Protein AF-A0A920QNJ9-F1 (afdb_monomer)

Nearest PDB structures (foldseek):
  3bpk-assembly1_A  TM=8.811E-01  e=9.194E-04  Bacillus cereus ATCC 14579
  3bpk-assembly1_B  TM=8.633E-01  e=9.194E-04  Bacillus cereus ATCC 14579
  1eje-assembly1_A-2  TM=6.863E-01  e=1.183E-02  Methanothermobacter thermautotrophicus
  8wki-assembly1_t  TM=3.484E-01  e=5.643E+00  Salmonella enterica subsp. enterica serovar Typhimurium str. LT2

pLDDT: mean 94.66, std 4.0, range [75.69, 98.56]

Radius of gyration: 17.33 Å; Cα contacts (8 Å, |Δi|>4): 102; chains: 1; bounding box: 42×45×34 Å

Solvent-accessible surface area (backbone atoms only — not comparable to full-atom values): 5818 Å² total; per-residue (Å²): 134,71,92,73,87,76,66,87,85,57,57,62,47,75,36,63,46,87,70,47,78,43,84,45,90,57,95,48,96,89,55,82,37,70,52,75,44,62,45,75,80,45,75,53,69,44,70,88,30,49,50,93,96,33,77,34,63,82,67,60,57,58,72,42,84,53,96,70,93,49,70,46,77,72,86,80,86,86,90,78,80,82,82,130

Secondary structure (DSSP, 8-state):
--SS---TT-SEEEEEEEEEEEEEP-SSTT--EEEEEEEEEEEEE-GGGEETTEE-HHHH--EEE-SSS-EEE-------PPP-

Mean predicted aligned error: 4.35 Å

Sequence (84 aa):
MVSIPRVKLSPAHFECTLFKIIDLPSDSRGNPNHLIIGNIIGINISDKIIKNDRIDIGELKPISRMGYDEYALINTIFSMKRPK

Structure (mmCIF, N/CA/C/O backbone):
data_AF-A0A920QNJ9-F1
#
_entry.id   AF-A0A920QNJ9-F1
#
loop_
_atom_site.group_PDB
_atom_site.id
_atom_site.type_symbol
_atom_site.label_atom_id
_atom_site.label_alt_id
_atom_site.label_comp_id
_atom_site.label_asym_id
_atom_site.label_entity_id
_atom_site.label_seq_id
_atom_site.pdbx_PDB_ins_code
_atom_site.Cartn_x
_atom_site.Cartn_y
_atom_site.Cartn_z
_atom_site.occupancy
_atom_site.B_iso_or_equiv
_atom_site.auth_seq_id
_atom_site.auth_comp_id
_atom_site.auth_asym_id
_atom_site.auth_atom_id
_atom_site.pdbx_PDB_model_num
ATOM 1 N N . MET A 1 1 ? -12.913 -10.518 -8.819 1.00 78.12 1 MET A N 1
ATOM 2 C CA . MET A 1 1 ? -11.954 -10.753 -7.726 1.00 78.12 1 MET A CA 1
ATOM 3 C C . MET A 1 1 ? -10.744 -11.451 -8.322 1.00 78.12 1 MET A C 1
ATOM 5 O O . MET A 1 1 ? -10.947 -12.324 -9.164 1.00 78.12 1 MET A O 1
ATOM 9 N N . VAL A 1 2 ? -9.522 -11.034 -7.993 1.00 91.94 2 VAL A N 1
ATOM 10 C CA . VAL A 1 2 ? -8.309 -11.720 -8.486 1.00 91.94 2 VAL A CA 1
ATOM 11 C C . VAL A 1 2 ? -8.089 -13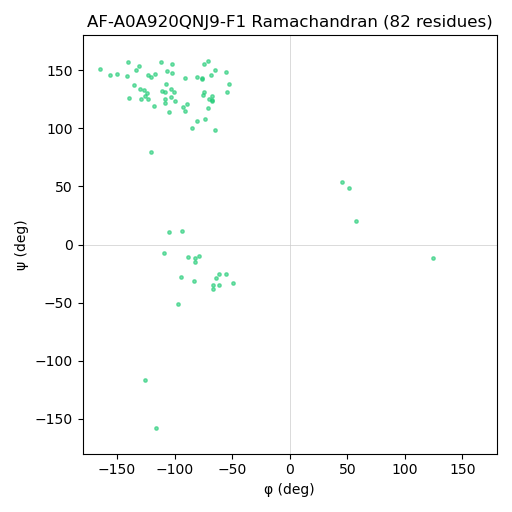.046 -7.747 1.00 91.94 2 VAL A C 1
ATOM 13 O O . VAL A 1 2 ? -8.542 -13.210 -6.620 1.00 91.94 2 VAL A O 1
ATOM 16 N N . SER A 1 3 ? -7.385 -14.000 -8.362 1.00 94.88 3 SER A N 1
ATOM 17 C CA . SER A 1 3 ? -7.058 -15.296 -7.736 1.00 94.88 3 SER A CA 1
ATOM 18 C C . SER A 1 3 ? -5.889 -15.229 -6.743 1.00 94.88 3 SER A C 1
ATOM 20 O O . SER A 1 3 ? -5.621 -16.200 -6.037 1.00 94.88 3 SER A O 1
ATOM 22 N N . ILE A 1 4 ? -5.180 -14.099 -6.694 1.00 95.75 4 ILE A N 1
ATOM 23 C CA . ILE A 1 4 ? -4.004 -13.901 -5.849 1.00 95.75 4 ILE A CA 1
ATOM 24 C C . ILE A 1 4 ? -4.464 -13.700 -4.394 1.00 95.75 4 ILE A C 1
ATOM 26 O O . ILE A 1 4 ? -5.331 -12.858 -4.143 1.00 95.75 4 ILE A O 1
ATOM 30 N N . PRO A 1 5 ? -3.902 -14.443 -3.422 1.00 95.19 5 PRO A N 1
ATOM 31 C CA . PRO A 1 5 ? -4.307 -14.340 -2.027 1.00 95.19 5 PRO A CA 1
ATOM 32 C C . PRO A 1 5 ? -3.862 -13.018 -1.392 1.00 95.19 5 PRO A C 1
ATOM 34 O O . PRO A 1 5 ? -2.885 -12.392 -1.801 1.00 95.19 5 PRO A O 1
ATOM 37 N N . ARG A 1 6 ? -4.551 -12.634 -0.313 1.00 94.12 6 ARG A N 1
ATOM 38 C CA . ARG A 1 6 ? -4.229 -11.463 0.515 1.00 94.12 6 ARG A CA 1
ATOM 39 C C . ARG A 1 6 ? -3.738 -11.865 1.903 1.00 94.12 6 ARG A C 1
ATOM 41 O O . ARG A 1 6 ? -4.083 -12.929 2.415 1.00 94.12 6 ARG A O 1
ATOM 48 N N . VAL A 1 7 ? -2.993 -10.974 2.553 1.00 95.56 7 VAL A N 1
ATOM 49 C CA . VAL A 1 7 ? -2.538 -11.170 3.938 1.00 95.56 7 VAL A CA 1
ATOM 50 C C . VAL A 1 7 ? -3.708 -10.985 4.902 1.00 95.56 7 VAL A C 1
ATOM 52 O O . VAL A 1 7 ? -4.138 -9.866 5.142 1.00 95.56 7 VAL A O 1
ATOM 55 N N . LYS A 1 8 ? -4.206 -12.068 5.503 1.00 93.88 8 LYS A N 1
ATOM 56 C CA . LYS A 1 8 ? -5.418 -12.056 6.348 1.00 93.88 8 LYS A CA 1
ATOM 57 C C . LYS A 1 8 ? -5.454 -10.962 7.433 1.00 93.88 8 LYS A C 1
ATOM 59 O O . LYS A 1 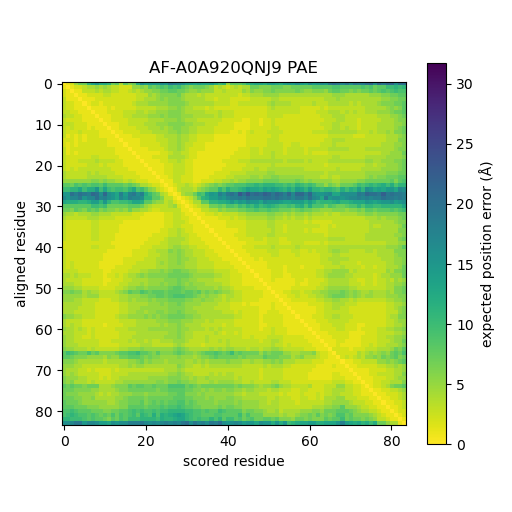8 ? -6.537 -10.502 7.772 1.00 93.88 8 LYS A O 1
ATOM 64 N N . LEU A 1 9 ? -4.302 -10.586 7.994 1.00 95.00 9 LEU A N 1
ATOM 65 C CA . LEU A 1 9 ? -4.200 -9.601 9.079 1.00 95.00 9 LEU A CA 1
ATOM 66 C C . LEU A 1 9 ? -4.065 -8.145 8.612 1.00 95.00 9 LEU A C 1
ATOM 68 O O . LEU A 1 9 ? -4.174 -7.251 9.447 1.00 95.00 9 LEU A O 1
ATOM 72 N N . SER A 1 10 ? -3.829 -7.882 7.323 1.00 96.06 10 SER A N 1
ATOM 73 C CA . SER A 1 10 ? -3.812 -6.497 6.843 1.00 96.06 10 SER A CA 1
ATOM 74 C C . SER A 1 10 ? -5.252 -5.972 6.766 1.00 96.06 10 SER A C 1
ATOM 76 O O . SER A 1 10 ? -6.125 -6.657 6.236 1.00 96.06 10 SER A O 1
ATOM 78 N N . PRO A 1 11 ? -5.547 -4.782 7.311 1.00 96.38 11 PRO A N 1
ATOM 79 C CA . PRO A 1 11 ? -6.917 -4.281 7.405 1.00 96.38 11 PRO A CA 1
ATOM 80 C C . PRO A 1 11 ? -7.418 -3.629 6.107 1.00 96.38 11 PRO A C 1
ATOM 82 O O . PRO A 1 11 ? -8.612 -3.367 5.995 1.00 96.38 11 PRO A O 1
ATOM 85 N N . ALA A 1 12 ? -6.541 -3.367 5.134 1.00 96.38 12 ALA A N 1
ATOM 86 C CA . ALA A 1 12 ? -6.896 -2.824 3.825 1.00 96.38 12 ALA A CA 1
ATOM 87 C C . ALA A 1 12 ? -6.048 -3.460 2.712 1.00 96.38 12 ALA A C 1
ATOM 89 O O . ALA A 1 12 ? -4.871 -3.767 2.91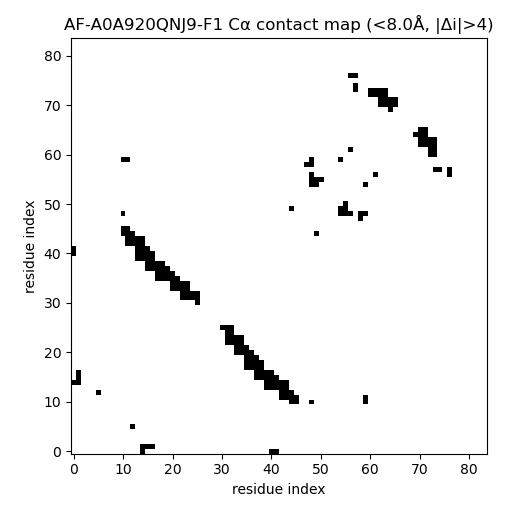7 1.00 96.38 12 ALA A O 1
ATOM 90 N N . HIS A 1 13 ? -6.647 -3.659 1.536 1.00 96.00 13 HIS A N 1
ATOM 91 C CA . HIS A 1 13 ? -5.997 -4.253 0.368 1.00 96.00 13 HIS A CA 1
ATOM 92 C C . HIS A 1 13 ? -6.569 -3.722 -0.939 1.00 96.00 13 HIS A C 1
ATOM 94 O O . HIS A 1 13 ? -7.781 -3.530 -1.056 1.00 96.00 13 HIS A O 1
ATOM 100 N N . PHE A 1 14 ? -5.708 -3.623 -1.947 1.00 96.94 14 PHE A N 1
ATOM 101 C CA . PHE A 1 14 ? -6.123 -3.457 -3.332 1.00 96.94 14 PHE A CA 1
ATOM 102 C C . PHE A 1 14 ? -5.999 -4.773 -4.086 1.00 96.94 14 PHE A C 1
ATOM 104 O O . PHE A 1 14 ? -4.980 -5.458 -4.012 1.00 96.94 14 PHE A O 1
ATOM 111 N N . GLU A 1 15 ? -7.044 -5.101 -4.834 1.00 97.50 15 GLU A N 1
ATOM 112 C CA . GLU A 1 15 ? -6.995 -6.122 -5.865 1.00 97.50 15 GLU A CA 1
ATOM 113 C C . GLU A 1 15 ? -6.675 -5.446 -7.187 1.00 97.50 15 GLU A C 1
ATOM 115 O O . GLU A 1 15 ? -7.440 -4.605 -7.669 1.00 97.50 15 GLU A O 1
ATOM 120 N N . CYS A 1 16 ? -5.539 -5.819 -7.768 1.00 97.88 16 CYS A N 1
ATOM 121 C CA . CYS A 1 16 ? -5.025 -5.179 -8.966 1.00 97.88 16 CYS A CA 1
ATOM 122 C C . CYS A 1 16 ? -4.877 -6.178 -10.111 1.00 97.88 16 CYS A C 1
ATOM 124 O O . CYS A 1 16 ? -4.470 -7.320 -9.906 1.00 97.88 16 CYS A O 1
ATOM 126 N N . THR A 1 17 ? -5.138 -5.718 -11.331 1.00 97.44 17 THR A N 1
ATOM 127 C CA . THR A 1 17 ? -4.681 -6.389 -12.558 1.00 97.44 17 THR A CA 1
ATOM 128 C C . THR A 1 17 ? -3.475 -5.650 -13.119 1.00 97.44 17 THR A C 1
ATOM 130 O O . THR A 1 17 ? -3.354 -4.433 -12.949 1.00 97.44 17 THR A O 1
ATOM 133 N N . LEU A 1 18 ? -2.556 -6.373 -13.762 1.00 98.00 18 LEU A N 1
ATOM 134 C CA . LEU A 1 18 ? -1.379 -5.757 -14.366 1.00 98.00 18 LEU A CA 1
ATOM 135 C C . LEU A 1 18 ? -1.804 -4.885 -15.551 1.00 98.00 18 LEU A C 1
ATOM 137 O O . LEU A 1 18 ? -2.435 -5.380 -16.481 1.00 98.00 18 LEU A O 1
ATOM 141 N N . PHE A 1 19 ? -1.433 -3.606 -15.523 1.00 98.31 19 PHE A N 1
ATOM 142 C CA . PHE A 1 19 ? -1.619 -2.706 -16.657 1.00 98.31 19 PHE A CA 1
ATOM 143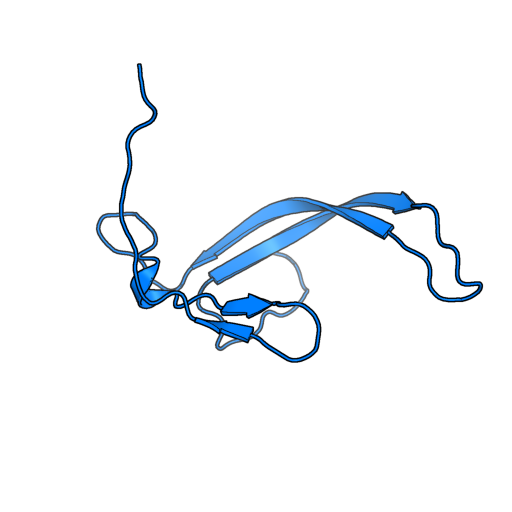 C C . PHE A 1 19 ? -0.340 -2.591 -17.485 1.00 98.31 19 PHE A C 1
ATOM 145 O O . PHE A 1 19 ? -0.373 -2.771 -18.700 1.00 98.31 19 PHE A O 1
ATOM 152 N N . LYS A 1 20 ? 0.795 -2.296 -16.839 1.00 98.50 20 LYS A N 1
ATOM 153 C CA . LYS A 1 20 ? 2.075 -2.101 -17.529 1.00 98.50 20 LYS A CA 1
ATOM 154 C C . LYS A 1 20 ? 3.263 -2.356 -16.609 1.00 98.50 20 LYS A C 1
ATOM 156 O O . LYS A 1 20 ? 3.222 -2.004 -15.433 1.00 98.50 20 LYS A O 1
ATOM 161 N N . ILE A 1 21 ? 4.336 -2.895 -17.178 1.00 98.38 21 ILE A N 1
ATOM 162 C CA . ILE A 1 21 ? 5.674 -2.90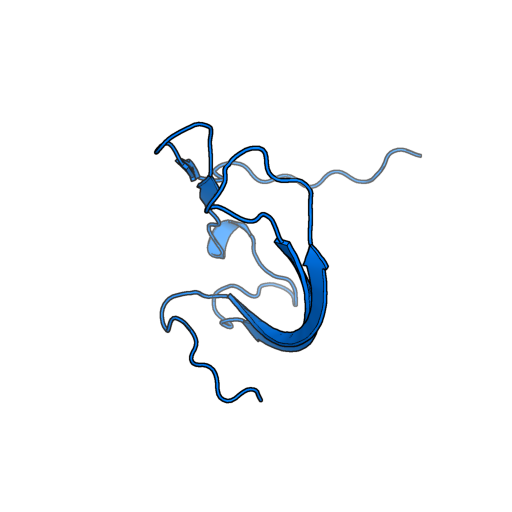4 -16.580 1.00 98.38 21 ILE A CA 1
ATOM 163 C C . ILE A 1 21 ? 6.545 -1.966 -17.415 1.00 98.38 21 ILE A C 1
ATOM 165 O O . ILE A 1 21 ? 6.505 -2.012 -18.645 1.00 98.38 21 ILE A O 1
ATOM 169 N N . ILE A 1 22 ? 7.276 -1.075 -16.752 1.00 98.19 22 ILE A N 1
ATOM 170 C CA . ILE A 1 22 ? 8.243 -0.176 -17.379 1.00 98.19 22 ILE A CA 1
ATOM 171 C C . ILE A 1 22 ? 9.611 -0.500 -16.795 1.00 98.19 22 ILE A C 1
ATOM 173 O O . ILE A 1 22 ? 9.813 -0.358 -15.587 1.00 98.19 22 ILE A O 1
ATOM 177 N N . ASP A 1 23 ? 10.533 -0.917 -17.657 1.00 96.44 23 ASP A N 1
ATOM 178 C CA . ASP A 1 23 ? 11.925 -1.126 -17.280 1.00 96.44 23 ASP A CA 1
ATOM 179 C C . ASP A 1 23 ? 12.585 0.223 -17.016 1.00 96.44 23 ASP A C 1
ATOM 181 O O . ASP A 1 23 ? 12.544 1.137 -17.845 1.00 96.44 23 ASP A O 1
ATOM 185 N N . LEU A 1 24 ? 13.162 0.354 -15.828 1.00 96.25 24 LEU A N 1
ATOM 186 C CA . LEU A 1 24 ? 13.913 1.528 -15.423 1.00 96.25 24 LEU A CA 1
ATOM 187 C C . LEU A 1 24 ? 15.414 1.238 -15.524 1.00 96.25 24 LEU A C 1
ATOM 189 O O . LEU 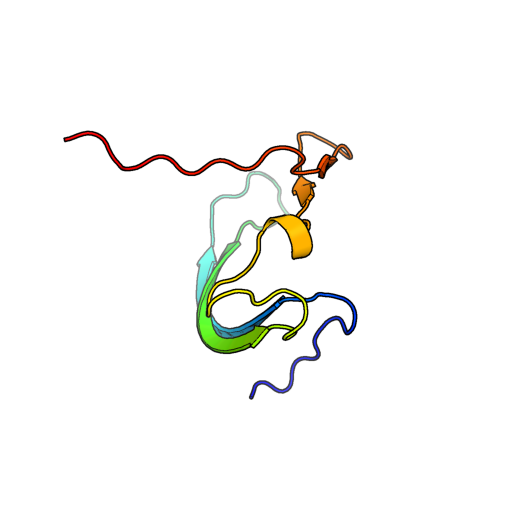A 1 24 ? 15.834 0.083 -15.404 1.00 96.25 24 LEU A O 1
ATOM 193 N N . PRO A 1 25 ? 16.247 2.279 -15.693 1.00 94.94 25 PRO A N 1
ATOM 194 C CA . PRO A 1 25 ? 17.687 2.122 -15.584 1.00 94.94 25 PRO A CA 1
ATOM 195 C C . PRO A 1 25 ? 18.084 1.454 -14.258 1.00 94.94 25 PRO A C 1
ATOM 197 O O . PRO A 1 25 ? 17.546 1.770 -13.193 1.00 94.94 25 PRO A O 1
ATOM 200 N N . SER A 1 26 ? 19.044 0.536 -14.329 1.00 94.06 26 SER A N 1
ATOM 201 C CA . SER A 1 26 ? 19.694 -0.069 -13.168 1.00 94.06 26 SER A CA 1
ATOM 202 C C . SER A 1 26 ? 21.199 -0.099 -13.402 1.00 94.06 26 SER A C 1
ATOM 204 O O . SER A 1 26 ? 21.660 -0.395 -14.506 1.00 94.06 26 SER A O 1
ATOM 206 N N . ASP A 1 27 ? 21.957 0.242 -12.367 1.00 87.94 27 ASP A N 1
ATOM 207 C CA . ASP A 1 27 ? 23.420 0.205 -12.333 1.00 87.94 27 ASP A CA 1
ATOM 208 C C . ASP A 1 27 ? 23.967 -1.202 -12.031 1.00 87.94 27 ASP A C 1
ATOM 210 O O . ASP A 1 27 ? 25.142 -1.493 -12.264 1.00 87.94 27 ASP A O 1
ATOM 214 N N . SER A 1 28 ? 23.108 -2.103 -11.554 1.00 87.75 28 SER A N 1
ATOM 215 C CA . SER A 1 28 ? 23.475 -3.438 -11.112 1.00 87.75 28 SER A CA 1
ATOM 216 C C . SER A 1 28 ? 23.062 -4.491 -12.138 1.00 87.75 28 SER A C 1
ATOM 218 O O . SER A 1 28 ? 21.878 -4.760 -12.365 1.00 87.75 28 SER A O 1
ATOM 220 N N . ARG A 1 29 ? 24.060 -5.152 -12.741 1.00 75.69 29 ARG A N 1
ATOM 221 C CA . ARG A 1 29 ? 23.845 -6.335 -13.590 1.00 75.69 29 ARG A CA 1
ATOM 222 C C . ARG A 1 29 ? 23.290 -7.474 -12.726 1.00 75.69 29 ARG A C 1
ATOM 224 O O . ARG A 1 29 ? 24.052 -8.152 -12.049 1.00 75.69 29 ARG A O 1
ATOM 231 N N . GLY A 1 30 ? 21.970 -7.660 -12.750 1.00 85.62 30 GLY A N 1
ATOM 232 C CA . GLY A 1 30 ? 21.257 -8.706 -12.004 1.00 85.62 30 GLY A CA 1
ATOM 233 C C . GLY A 1 30 ? 20.151 -8.198 -11.077 1.00 85.62 30 GLY A C 1
ATOM 234 O O . GLY A 1 30 ? 19.337 -9.004 -10.643 1.00 85.62 30 GLY A O 1
ATOM 235 N N . ASN A 1 31 ? 20.069 -6.887 -10.828 1.00 90.06 31 ASN A N 1
ATOM 236 C CA . ASN A 1 31 ? 19.003 -6.287 -10.021 1.00 90.06 31 ASN A CA 1
ATOM 237 C C . ASN A 1 31 ? 18.237 -5.259 -10.863 1.00 90.06 31 ASN A C 1
ATOM 239 O O . ASN A 1 31 ? 18.534 -4.065 -10.792 1.00 90.06 31 ASN A O 1
ATOM 243 N N . PRO A 1 32 ? 17.312 -5.698 -11.732 1.00 91.81 32 PRO A N 1
ATOM 244 C CA . PRO A 1 32 ? 16.558 -4.777 -12.566 1.00 91.81 32 PRO A CA 1
ATOM 245 C C . PRO A 1 32 ? 15.602 -3.932 -11.718 1.00 91.81 32 PRO A C 1
ATOM 247 O O . PRO A 1 32 ? 15.027 -4.403 -10.737 1.00 91.81 32 PRO A O 1
ATOM 250 N N . ASN A 1 33 ? 15.407 -2.684 -12.138 1.00 95.31 33 ASN A N 1
ATOM 251 C CA . ASN A 1 33 ? 14.414 -1.789 -11.560 1.00 95.31 33 ASN A CA 1
ATOM 252 C C . ASN A 1 33 ? 13.185 -1.770 -12.472 1.00 95.31 33 ASN A C 1
ATOM 254 O O . ASN A 1 33 ? 13.312 -1.549 -13.676 1.00 95.31 33 ASN A O 1
ATOM 258 N N . HIS A 1 34 ? 11.992 -1.947 -11.905 1.00 96.25 34 HIS A N 1
ATOM 259 C CA . HIS A 1 34 ? 10.742 -1.896 -12.662 1.00 96.25 34 HIS A CA 1
ATOM 260 C C . HIS A 1 34 ? 9.735 -0.966 -11.993 1.00 96.25 34 HIS A C 1
ATOM 262 O O . HIS A 1 34 ? 9.474 -1.069 -10.794 1.00 96.25 34 HIS A O 1
ATOM 268 N N . LEU A 1 35 ? 9.105 -0.105 -12.791 1.00 97.94 35 LEU A N 1
ATOM 269 C CA . LEU A 1 35 ? 7.870 0.562 -12.402 1.00 97.94 35 LEU A CA 1
ATOM 270 C C . LEU A 1 35 ? 6.691 -0.297 -12.860 1.00 97.94 35 LEU A C 1
ATOM 272 O O . LEU A 1 35 ? 6.460 -0.473 -14.058 1.00 97.94 35 LEU A O 1
ATOM 276 N N . ILE A 1 36 ? 5.935 -0.815 -11.896 1.00 98.12 36 ILE A N 1
ATOM 277 C CA . ILE A 1 36 ? 4.735 -1.612 -12.148 1.00 98.12 36 ILE A CA 1
ATOM 278 C C . ILE A 1 36 ? 3.513 -0.717 -11.968 1.00 98.12 36 ILE A C 1
ATOM 280 O O . ILE A 1 36 ? 3.304 -0.133 -10.907 1.00 98.12 36 ILE A O 1
ATOM 284 N N . ILE A 1 37 ? 2.689 -0.638 -13.006 1.00 98.56 37 ILE A N 1
ATOM 285 C CA . ILE A 1 37 ? 1.411 0.067 -12.987 1.00 98.56 37 ILE A CA 1
ATOM 286 C C . ILE A 1 37 ? 0.307 -0.988 -13.003 1.00 98.56 37 ILE A C 1
ATOM 288 O O . ILE A 1 37 ? 0.275 -1.855 -13.882 1.00 98.56 37 ILE A O 1
ATOM 292 N N . GLY A 1 38 ? -0.595 -0.919 -12.027 1.00 97.88 38 GLY A N 1
ATOM 293 C CA . GLY A 1 38 ? -1.732 -1.826 -11.893 1.00 97.88 38 GLY A CA 1
ATOM 294 C C . GLY A 1 38 ? -3.060 -1.077 -11.861 1.00 97.88 38 GLY A C 1
ATOM 295 O O . GLY A 1 38 ? -3.143 0.021 -11.315 1.00 97.88 38 GLY A O 1
ATOM 296 N N . ASN A 1 39 ? -4.100 -1.693 -12.419 1.00 98.12 39 ASN A N 1
ATOM 297 C CA . ASN A 1 39 ? -5.471 -1.200 -12.327 1.00 98.12 39 ASN A CA 1
ATOM 298 C C . ASN A 1 39 ? -6.135 -1.777 -11.081 1.00 98.12 39 ASN A C 1
ATOM 300 O O . ASN A 1 39 ? -6.258 -3.000 -10.976 1.00 98.12 39 ASN A O 1
ATOM 304 N N . ILE A 1 40 ? -6.597 -0.914 -10.176 1.00 97.81 40 ILE A N 1
ATOM 305 C CA . ILE A 1 40 ? -7.399 -1.328 -9.021 1.00 97.81 40 ILE A CA 1
ATOM 306 C C . ILE A 1 40 ? -8.778 -1.751 -9.531 1.00 97.81 40 ILE A C 1
ATOM 308 O O . ILE A 1 40 ? -9.515 -0.939 -10.083 1.00 97.81 40 ILE A O 1
ATOM 312 N N . ILE A 1 41 ? -9.124 -3.022 -9.339 1.00 97.19 41 ILE A N 1
ATOM 313 C CA . ILE A 1 41 ? -10.433 -3.584 -9.706 1.00 97.19 41 ILE A CA 1
ATOM 314 C C . ILE A 1 41 ? -11.297 -3.913 -8.484 1.00 97.19 41 ILE A C 1
ATOM 316 O O . ILE A 1 41 ? -12.461 -4.279 -8.623 1.00 97.19 41 ILE A O 1
ATOM 320 N N . GLY A 1 42 ? -10.724 -3.807 -7.287 1.00 96.44 42 GLY A N 1
ATOM 321 C CA . GLY A 1 42 ? -11.410 -4.053 -6.030 1.00 96.44 42 GLY A CA 1
ATOM 322 C C . GLY A 1 42 ? -10.616 -3.510 -4.853 1.00 96.44 42 GLY A C 1
ATOM 323 O O . GLY A 1 42 ? -9.386 -3.438 -4.889 1.00 96.44 42 GLY A O 1
ATOM 324 N N . ILE A 1 43 ? -11.333 -3.128 -3.802 1.00 95.19 43 ILE A N 1
ATOM 325 C CA . ILE A 1 43 ? -10.753 -2.686 -2.539 1.00 95.19 43 ILE A CA 1
ATOM 326 C C . ILE A 1 43 ? -11.442 -3.479 -1.436 1.00 95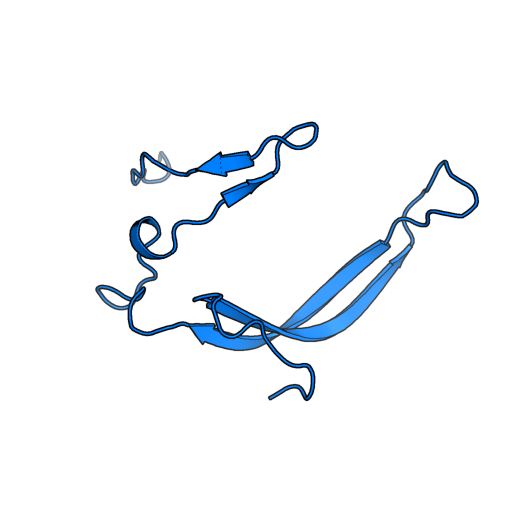.19 43 ILE A C 1
ATOM 328 O O . ILE A 1 43 ? -12.668 -3.476 -1.342 1.00 95.19 43 ILE A O 1
ATOM 332 N N . ASN A 1 44 ? -10.659 -4.160 -0.605 1.00 94.38 44 ASN A N 1
ATOM 333 C CA . ASN A 1 44 ? -11.170 -4.789 0.603 1.00 94.38 44 ASN A CA 1
ATOM 334 C C . ASN A 1 44 ? -10.672 -4.006 1.814 1.00 94.38 44 ASN A C 1
ATOM 336 O O . ASN A 1 44 ? -9.463 -3.856 1.989 1.00 94.38 44 ASN A O 1
ATOM 340 N N . ILE A 1 45 ? -11.600 -3.514 2.630 1.00 96.06 45 ILE A N 1
ATOM 341 C CA . ILE A 1 45 ? -11.321 -2.755 3.848 1.00 96.06 45 ILE A CA 1
ATOM 342 C C . ILE A 1 45 ? -12.072 -3.444 4.983 1.00 96.06 45 ILE A C 1
ATOM 344 O O . ILE A 1 45 ? -13.238 -3.793 4.840 1.00 96.06 45 ILE A O 1
ATOM 348 N N . SER A 1 46 ? -11.390 -3.660 6.101 1.00 96.50 46 SER A N 1
ATOM 349 C CA . SER A 1 46 ? -12.001 -4.122 7.341 1.00 96.50 46 SER A CA 1
ATOM 350 C C . SER A 1 46 ? -12.916 -3.036 7.902 1.00 96.50 46 SER A C 1
ATOM 352 O O . SER A 1 46 ? -12.457 -1.922 8.153 1.00 96.50 46 SER A O 1
ATOM 354 N N . ASP A 1 47 ? -14.171 -3.372 8.201 1.00 95.81 47 ASP A N 1
ATOM 355 C CA . ASP A 1 47 ? -15.138 -2.427 8.784 1.00 95.81 47 ASP A CA 1
ATOM 356 C C . ASP A 1 47 ? -14.633 -1.784 10.086 1.00 95.81 47 ASP A C 1
ATOM 358 O O . ASP A 1 47 ? -14.996 -0.662 10.418 1.00 95.81 47 ASP A O 1
ATOM 362 N N . LYS A 1 48 ? -13.724 -2.461 10.802 1.00 96.25 48 LYS A N 1
ATOM 363 C CA . LYS A 1 48 ? -13.110 -1.961 12.044 1.00 96.25 48 LYS A CA 1
ATOM 364 C C . LYS A 1 48 ? -12.317 -0.667 11.868 1.00 96.25 48 LYS A C 1
ATOM 366 O O . LYS A 1 48 ? -12.124 0.043 12.846 1.00 96.25 48 LYS A O 1
ATOM 371 N N . ILE A 1 49 ? -11.819 -0.399 10.661 1.00 96.81 49 ILE A N 1
ATOM 372 C CA . ILE A 1 49 ? -11.034 0.805 10.359 1.00 96.81 49 ILE A CA 1
ATOM 373 C C . ILE A 1 49 ? -11.843 1.835 9.563 1.00 96.81 49 ILE A C 1
ATOM 375 O O . ILE A 1 49 ? -11.272 2.797 9.053 1.00 96.81 49 ILE A O 1
ATOM 379 N N . ILE A 1 50 ? -13.160 1.640 9.428 1.00 97.00 50 ILE A N 1
ATOM 380 C CA . ILE A 1 50 ? -14.066 2.589 8.780 1.00 97.00 50 ILE A CA 1
ATOM 381 C C . ILE A 1 50 ? -14.842 3.341 9.859 1.00 97.00 50 ILE A C 1
ATOM 383 O O . ILE A 1 50 ? -15.492 2.751 10.719 1.00 97.00 50 ILE A O 1
ATOM 387 N N . LYS A 1 51 ? -14.802 4.669 9.790 1.00 95.75 51 LYS A N 1
ATOM 388 C CA . LYS A 1 51 ? -15.529 5.572 10.677 1.00 95.75 51 LYS A CA 1
ATOM 389 C C . LYS A 1 51 ? -16.089 6.729 9.865 1.00 95.75 51 LYS A C 1
ATOM 391 O O . LYS A 1 51 ? -15.344 7.414 9.168 1.00 95.75 51 LYS A O 1
ATOM 396 N N . ASN A 1 52 ? -17.396 6.966 9.972 1.00 93.56 52 ASN A N 1
ATOM 397 C CA . ASN A 1 52 ? -18.101 8.006 9.209 1.00 93.56 52 ASN A CA 1
ATOM 398 C C . ASN A 1 52 ? -17.824 7.908 7.694 1.00 93.56 52 ASN A C 1
ATOM 400 O O . ASN A 1 52 ? -17.413 8.891 7.077 1.00 93.56 52 ASN A O 1
ATOM 404 N N . ASP A 1 53 ? -17.958 6.701 7.133 1.00 93.25 53 ASP A N 1
ATOM 405 C CA . ASP A 1 53 ? -17.718 6.382 5.714 1.00 93.25 53 ASP A CA 1
ATOM 406 C C . ASP A 1 53 ? -16.311 6.721 5.196 1.00 93.25 53 ASP A C 1
ATOM 408 O O . ASP A 1 53 ? -16.072 6.866 3.995 1.00 93.25 53 ASP A O 1
ATOM 412 N N . ARG A 1 54 ? -15.345 6.856 6.107 1.00 94.12 54 ARG A N 1
ATOM 413 C CA . ARG A 1 54 ? -13.946 7.140 5.789 1.00 94.12 54 ARG A CA 1
ATOM 414 C C . ARG A 1 54 ? -13.034 6.183 6.532 1.00 94.12 54 ARG A C 1
ATOM 416 O O . ARG A 1 54 ? -13.364 5.698 7.608 1.00 94.12 54 ARG A O 1
ATOM 423 N N . ILE A 1 55 ? -11.858 5.947 5.963 1.00 95.00 55 ILE A N 1
ATOM 424 C CA . ILE A 1 55 ? -10.807 5.206 6.655 1.00 95.00 55 ILE A CA 1
ATOM 425 C C . ILE A 1 55 ? -10.310 6.053 7.829 1.00 95.00 55 ILE A C 1
ATOM 427 O O . ILE A 1 55 ? -9.864 7.188 7.638 1.00 95.00 55 ILE A O 1
ATOM 431 N N . ASP A 1 56 ? -10.366 5.486 9.028 1.00 94.94 56 ASP A N 1
ATOM 432 C CA . ASP A 1 56 ? -9.708 6.033 10.204 1.00 94.94 56 ASP A CA 1
ATOM 433 C C . ASP A 1 56 ? -8.226 5.632 10.168 1.00 94.94 56 ASP A C 1
ATOM 435 O O . ASP A 1 56 ? -7.859 4.475 10.380 1.00 94.94 56 ASP A O 1
ATOM 439 N N . ILE A 1 57 ? -7.354 6.595 9.853 1.00 94.25 57 ILE A N 1
ATOM 440 C CA . ILE A 1 57 ? -5.904 6.365 9.759 1.00 94.25 57 ILE A CA 1
ATOM 441 C C . ILE A 1 57 ? -5.307 5.966 11.117 1.00 94.25 57 ILE A C 1
ATOM 443 O O . ILE A 1 57 ? -4.331 5.214 11.153 1.00 94.25 57 ILE A O 1
ATOM 447 N N . GLY A 1 58 ? -5.903 6.423 12.223 1.00 93.81 58 GLY A N 1
ATOM 448 C CA . GLY A 1 58 ? -5.481 6.054 13.572 1.00 93.81 58 GLY A CA 1
ATOM 449 C C . GLY A 1 58 ? -5.724 4.577 13.871 1.00 93.81 58 GLY A C 1
ATOM 450 O O . GLY A 1 58 ? -4.900 3.950 14.533 1.00 93.81 58 GLY A O 1
ATOM 451 N N . GLU A 1 59 ? -6.799 4.000 13.330 1.00 94.69 59 GLU A N 1
ATOM 452 C CA . GLU A 1 59 ? -7.087 2.562 13.429 1.00 94.69 59 GLU A CA 1
ATOM 453 C C . GLU A 1 59 ? -6.342 1.731 12.373 1.00 94.69 59 GLU A C 1
ATOM 455 O O . GLU A 1 59 ? -5.938 0.601 12.649 1.00 94.69 59 GLU A O 1
ATOM 460 N N . LEU A 1 60 ? -6.090 2.293 11.182 1.00 95.69 60 LEU A N 1
ATOM 461 C CA . LEU A 1 60 ? -5.270 1.654 10.146 1.00 95.69 60 LEU A CA 1
ATOM 462 C C . LEU A 1 60 ? -3.828 1.402 10.621 1.00 95.69 60 LEU A C 1
ATOM 464 O O . LEU A 1 60 ? -3.229 0.406 10.216 1.00 95.69 60 LEU A O 1
ATOM 468 N N . LYS A 1 61 ? -3.277 2.301 11.452 1.00 94.19 61 LYS A N 1
ATOM 469 C CA . LYS A 1 61 ? -1.909 2.243 12.009 1.00 94.19 61 LYS A CA 1
ATOM 470 C C . LYS A 1 61 ? -0.842 1.892 10.959 1.00 94.19 61 LYS A C 1
ATOM 472 O O . LYS A 1 61 ? -0.087 0.934 11.147 1.00 94.19 61 LYS A O 1
ATOM 477 N N . PRO A 1 62 ? -0.770 2.629 9.835 1.00 95.19 62 PRO A N 1
ATOM 478 C CA . PRO A 1 62 ? 0.227 2.346 8.814 1.00 95.19 62 PRO A CA 1
ATOM 479 C C . PRO A 1 62 ? 1.640 2.601 9.357 1.00 95.19 62 PRO A C 1
ATOM 481 O O . PRO A 1 62 ? 1.858 3.476 10.199 1.00 95.19 62 PRO A O 1
ATOM 484 N N . ILE A 1 63 ? 2.604 1.848 8.832 1.00 96.00 63 ILE A N 1
ATOM 485 C CA . ILE A 1 63 ? 4.031 2.028 9.111 1.00 96.00 63 ILE A CA 1
ATOM 486 C C . ILE A 1 63 ? 4.724 2.651 7.899 1.00 96.00 63 ILE A C 1
ATOM 488 O O . ILE A 1 63 ? 4.334 2.395 6.760 1.00 96.00 63 ILE A O 1
ATOM 492 N N . SER A 1 64 ? 5.770 3.440 8.138 1.00 96.44 64 SER A N 1
ATOM 493 C CA . SER A 1 64 ? 6.642 3.965 7.080 1.00 96.44 64 SER A CA 1
ATOM 494 C C . SER A 1 64 ? 7.994 3.268 7.108 1.00 96.44 64 SER A C 1
ATOM 496 O O . SER A 1 64 ? 8.561 3.087 8.186 1.00 96.44 64 SER A O 1
ATOM 498 N N . ARG A 1 65 ? 8.532 2.929 5.931 1.00 96.44 65 ARG A N 1
ATOM 499 C CA . ARG A 1 65 ? 9.929 2.501 5.767 1.00 96.44 65 ARG A CA 1
ATOM 500 C C . ARG A 1 65 ? 10.853 3.720 5.835 1.00 96.44 65 ARG A C 1
ATOM 502 O O . ARG A 1 65 ? 10.486 4.780 5.328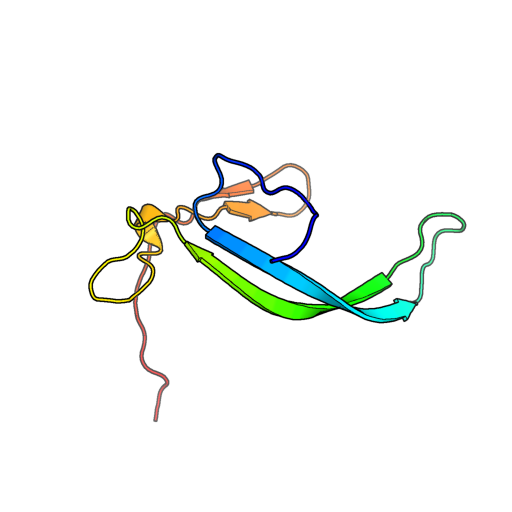 1.00 96.44 65 ARG A O 1
ATOM 509 N N . MET A 1 66 ? 12.021 3.558 6.454 1.00 96.25 66 MET A N 1
ATOM 510 C CA . MET A 1 66 ? 13.072 4.577 6.543 1.00 96.25 66 MET A CA 1
ATOM 511 C C . MET A 1 66 ? 14.352 4.118 5.814 1.00 96.25 66 MET A C 1
ATOM 513 O O . MET A 1 66 ? 14.270 3.313 4.890 1.00 96.25 66 MET A O 1
ATOM 517 N N . GLY A 1 67 ? 15.514 4.686 6.158 1.00 94.00 67 GLY A N 1
ATOM 518 C CA . GLY A 1 67 ? 16.753 4.561 5.380 1.00 94.00 67 GLY A CA 1
ATOM 519 C C . GLY A 1 67 ? 17.358 3.156 5.318 1.00 94.00 67 GLY A C 1
ATOM 520 O O . GLY A 1 67 ? 17.840 2.763 4.260 1.00 94.00 67 GLY A O 1
ATOM 521 N N . TYR A 1 68 ? 17.312 2.393 6.408 1.00 94.00 68 TYR A N 1
ATOM 522 C CA . TYR A 1 68 ? 17.808 1.020 6.461 1.00 94.00 68 TYR A CA 1
ATOM 523 C C . TYR A 1 68 ? 16.694 0.111 6.973 1.00 94.00 68 TYR A C 1
ATOM 525 O O . TYR A 1 68 ? 15.655 -0.004 6.320 1.00 94.00 68 TYR A O 1
ATOM 533 N N . ASP A 1 69 ? 16.881 -0.523 8.127 1.00 97.12 69 ASP A N 1
ATOM 534 C CA . ASP A 1 69 ? 15.897 -1.402 8.759 1.00 97.12 69 ASP A CA 1
ATOM 535 C C . ASP A 1 69 ? 15.020 -0.666 9.779 1.00 97.12 69 ASP A C 1
ATOM 537 O O . ASP A 1 69 ? 14.268 -1.282 10.535 1.00 97.12 69 ASP A O 1
ATOM 541 N N . GLU A 1 70 ? 15.077 0.665 9.794 1.00 97.88 70 GLU A N 1
ATOM 542 C CA . GLU A 1 70 ? 14.218 1.481 10.632 1.00 97.88 70 GLU A CA 1
ATOM 543 C C . GLU A 1 70 ? 12.828 1.651 10.008 1.00 97.88 70 GLU A C 1
ATOM 545 O O . GLU A 1 70 ? 12.637 1.790 8.793 1.00 97.88 70 GLU A O 1
ATOM 5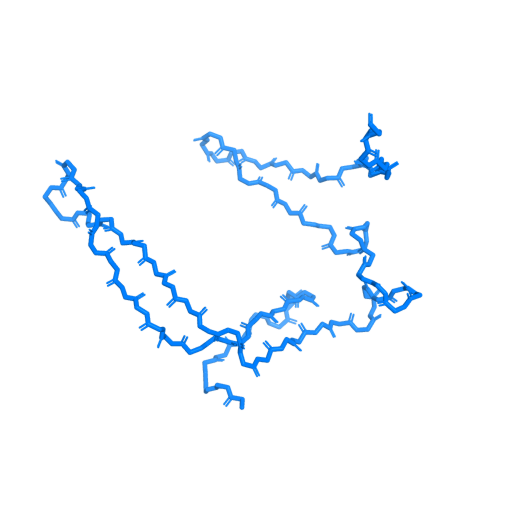50 N N . TYR A 1 71 ? 11.837 1.687 10.890 1.00 98.00 71 TYR A N 1
ATOM 551 C CA . TYR A 1 71 ? 10.447 1.949 10.558 1.00 98.00 71 TYR A CA 1
ATOM 552 C C . TYR A 1 71 ? 9.891 2.974 11.534 1.00 98.00 71 TYR A C 1
ATOM 554 O O . TYR A 1 71 ? 10.304 3.030 12.693 1.00 98.00 71 TYR A O 1
ATOM 562 N N . ALA A 1 72 ? 8.926 3.766 11.077 1.00 97.50 72 ALA A N 1
ATOM 563 C CA . ALA A 1 72 ? 8.208 4.696 11.937 1.00 97.50 72 ALA A CA 1
ATOM 564 C C . ALA A 1 72 ? 6.725 4.364 12.024 1.00 97.50 72 ALA A C 1
ATOM 566 O O . ALA A 1 72 ? 6.103 3.925 11.052 1.00 97.50 72 ALA A O 1
ATOM 567 N N . LEU A 1 73 ? 6.171 4.649 13.199 1.00 96.88 73 LEU A N 1
ATOM 568 C CA . LEU A 1 73 ? 4.741 4.655 13.464 1.00 96.88 73 LEU A CA 1
ATOM 569 C C . LEU A 1 73 ? 4.176 6.057 13.225 1.00 96.88 73 LEU A C 1
ATOM 571 O O . LEU A 1 73 ? 4.814 7.060 13.557 1.00 96.88 73 LEU A O 1
ATOM 575 N N . ILE A 1 74 ? 2.956 6.130 12.695 1.00 94.69 74 ILE A N 1
ATOM 576 C CA . ILE A 1 74 ? 2.211 7.390 12.620 1.00 94.69 74 ILE A CA 1
ATOM 577 C C . ILE A 1 74 ? 1.474 7.605 13.946 1.00 94.69 74 ILE A C 1
ATOM 579 O O . ILE A 1 74 ? 0.413 7.030 14.171 1.00 94.69 74 ILE A O 1
ATOM 583 N N . ASN A 1 75 ? 2.040 8.443 14.819 1.00 92.69 75 ASN A N 1
ATOM 584 C CA . ASN A 1 75 ? 1.481 8.710 16.154 1.00 92.69 75 ASN A CA 1
ATOM 585 C C . ASN A 1 75 ? 0.569 9.945 16.210 1.00 92.69 75 ASN A C 1
ATOM 587 O O . ASN A 1 75 ? -0.336 10.001 17.038 1.00 92.69 75 ASN A O 1
ATOM 591 N N . THR A 1 76 ? 0.798 10.932 15.341 1.00 93.75 76 THR A N 1
ATOM 592 C CA . THR A 1 76 ? 0.056 12.200 15.343 1.00 93.75 76 THR A CA 1
ATOM 593 C C . THR A 1 76 ? -0.584 12.421 13.984 1.00 93.75 76 THR A C 1
ATOM 595 O O . THR A 1 76 ? 0.100 12.431 12.963 1.00 93.75 76 THR A O 1
ATOM 598 N N . ILE A 1 77 ? -1.900 12.626 13.978 1.00 92.75 77 ILE A N 1
ATOM 599 C CA . ILE A 1 77 ? -2.699 12.844 12.771 1.00 92.75 77 ILE A CA 1
ATOM 600 C C . ILE A 1 77 ? -3.430 14.174 12.933 1.00 92.75 77 ILE A C 1
ATOM 602 O O . ILE A 1 77 ? -4.077 14.416 13.949 1.00 92.75 77 ILE A O 1
ATOM 606 N N . PHE A 1 78 ? -3.345 15.037 11.925 1.00 93.44 78 PHE A N 1
ATOM 607 C CA . PHE A 1 78 ? -4.085 16.293 11.875 1.00 93.44 78 PHE A CA 1
ATOM 608 C C . PHE A 1 78 ? -4.593 16.546 10.456 1.00 93.44 78 PHE A C 1
ATOM 610 O O . PHE A 1 78 ? -4.057 16.024 9.481 1.00 93.44 78 PHE A O 1
ATOM 617 N N . SER A 1 79 ? -5.644 17.354 10.340 1.00 90.69 79 SER A N 1
ATOM 618 C CA . SER A 1 79 ? -6.224 17.739 9.056 1.00 90.69 79 SER A CA 1
ATOM 619 C C . SER A 1 79 ? -5.911 19.201 8.771 1.00 90.69 79 SER A C 1
ATOM 621 O O . SER A 1 79 ? -6.172 20.067 9.602 1.00 90.69 79 SER A O 1
ATOM 623 N N . MET A 1 80 ? -5.416 19.488 7.570 1.00 94.56 80 MET A N 1
ATOM 624 C CA . MET A 1 80 ? -5.165 20.844 7.094 1.00 94.56 80 MET A CA 1
ATOM 625 C C . MET A 1 80 ? -5.891 21.044 5.767 1.00 94.56 80 MET A C 1
ATOM 627 O O . MET A 1 80 ? -5.751 20.241 4.845 1.00 94.56 80 MET A O 1
ATOM 631 N N . LYS A 1 81 ? -6.694 22.106 5.662 1.00 94.50 81 LYS A N 1
ATOM 632 C CA . LYS A 1 81 ? -7.276 22.495 4.373 1.00 94.50 81 LYS A CA 1
ATOM 633 C C . LYS A 1 81 ? -6.198 23.169 3.530 1.00 94.50 81 LYS A C 1
ATOM 635 O O . LYS A 1 81 ? -5.383 23.918 4.062 1.00 94.50 81 LYS A O 1
ATOM 640 N N . ARG A 1 82 ? -6.221 22.923 2.219 1.00 92.56 82 ARG A N 1
ATOM 641 C CA . ARG A 1 82 ? -5.349 23.621 1.269 1.00 92.56 82 ARG A CA 1
ATOM 642 C C . ARG A 1 82 ? -5.527 25.146 1.435 1.00 92.56 82 ARG A C 1
ATOM 644 O O . ARG A 1 82 ? -6.681 25.586 1.460 1.00 92.56 82 ARG A O 1
ATOM 651 N N . PRO A 1 83 ? -4.439 25.933 1.553 1.00 93.25 83 PRO A N 1
ATOM 652 C CA . PRO A 1 83 ? -4.517 27.394 1.562 1.00 93.25 83 PRO A CA 1
ATOM 653 C C . PRO A 1 83 ? -5.227 27.934 0.310 1.00 93.25 83 PRO A C 1
ATOM 655 O O . PRO A 1 83 ? -5.154 27.301 -0.748 1.00 93.25 83 PRO A O 1
ATOM 658 N N . LYS A 1 84 ? -5.926 29.068 0.448 1.00 80.88 84 LYS A N 1
ATOM 659 C CA . LYS A 1 84 ? -6.497 29.806 -0.690 1.00 80.88 84 LYS A CA 1
ATOM 660 C C . LYS A 1 84 ? -5.405 30.514 -1.477 1.00 80.88 84 LYS A C 1
ATOM 662 O O . LYS A 1 84 ? -4.470 31.016 -0.818 1.00 80.88 84 LYS A O 1
#

Foldseek 3Di:
DDPDDDDPPQQKDFDWDWDDWDWDDDPDPPDTDIDTDTDGPDMHGHVQQADPNDGNCVSNFDWADDDPRDIDTDPDDDDDDDDD